Protein AF-A0A2V8EEV3-F1 (afdb_monomer)

Nearest PDB structures (foldseek):
  8r5s-assembly1_B  TM=6.719E-01  e=2.766E+00  unidentified
  8to0-assembly1_C  TM=3.273E-01  e=1.994E+00  Mus musculus

Solvent-accessible surface area (backbone atoms only — not comparable to full-atom values): 6576 Å² total; per-residue (Å²): 110,72,70,60,52,56,50,46,54,50,51,45,54,53,50,45,47,50,52,51,50,53,54,51,49,51,51,51,52,33,50,54,50,44,52,51,31,61,75,63,72,56,84,82,59,62,45,57,54,34,53,59,42,41,48,58,35,60,54,43,32,49,51,22,42,51,42,38,52,52,35,48,56,43,52,60,34,35,77,71,68,78,42,65,66,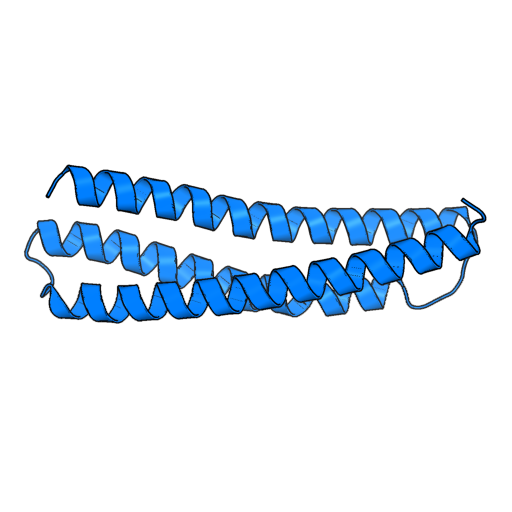66,59,44,52,56,43,42,55,50,25,52,52,34,41,54,52,26,52,51,47,41,53,52,24,50,54,53,40,49,53,48,50,53,52,50,29,61,73,68,75,95

pLDDT: mean 90.24, std 6.93, range [59.12, 97.0]

Secondary structure (DSSP, 8-state):
-HHHHHHHHHHHHHHHHHHHHHHHHHHHHHHHHHHHHHHTT--SSHHHHHHHHHHHHHHHHHHHHHHHHHHHHHHHHHHTTSS-HHHHHHHHHHHHHHHHHHHHHHHHHHHHHHHHHHHHHHHHT-

Radius of gyration: 19.26 Å; Cα contacts (8 Å, |Δi|>4): 93; chains: 1; bounding box: 48×20×51 Å

Sequence (126 aa):
MSRHISFGIFSTMVTLLAHSMMMFYLIGKGKAVKDAMVEGHLMGDHYQRIALARKPVFSIGTLAMAVTIVTALMGASVDTRLLPPFVHALVSYGAIACNLAAAKIELDALGQSNRVVDEVNRLLGS

Mean predicted aligned error: 4.83 Å

Foldseek 3Di:
DVVVLVVLVVVLVVLLVVLVVLLVVLVVLLVVLVVLCVVLVHDDCLSVQSVVLCVCSVVLVVVLSVLSVVLSVVVVVVVVVNDDVVVSVVSVVVSVVSSVVSVVSSVRSVVSSVVSVVVSCVSSVD

Structure (mmCIF, N/CA/C/O backbone):
data_AF-A0A2V8EEV3-F1
#
_entry.id   AF-A0A2V8EEV3-F1
#
loop_
_atom_site.group_PDB
_atom_site.id
_atom_site.type_symbol
_atom_site.label_atom_id
_atom_site.label_alt_id
_atom_site.label_comp_id
_atom_site.label_asym_id
_atom_site.label_entity_id
_atom_site.label_seq_id
_atom_site.pdbx_PDB_ins_code
_atom_site.Cartn_x
_atom_site.Cartn_y
_atom_site.Cartn_z
_atom_site.occupancy
_atom_site.B_iso_or_equiv
_atom_site.auth_seq_id
_atom_site.auth_comp_id
_atom_site.auth_asym_id
_atom_site.auth_atom_id
_atom_site.pdbx_PDB_model_num
ATOM 1 N N . MET A 1 1 ? 18.362 9.813 -21.651 1.00 60.06 1 MET A N 1
ATOM 2 C CA . MET A 1 1 ? 18.806 8.866 -20.608 1.00 60.06 1 MET A CA 1
ATOM 3 C C . MET A 1 1 ? 18.786 9.480 -19.211 1.00 60.06 1 MET A C 1
ATOM 5 O O . MET A 1 1 ? 17.886 9.131 -18.470 1.00 60.06 1 MET A O 1
ATOM 9 N N . SER A 1 2 ? 19.636 10.463 -18.875 1.00 70.38 2 SER A N 1
ATOM 10 C CA . SER A 1 2 ? 19.727 11.052 -17.512 1.00 70.38 2 SER A CA 1
ATOM 11 C C . SER A 1 2 ? 18.379 11.435 -16.862 1.00 70.38 2 SER A C 1
ATOM 13 O O . SER A 1 2 ? 18.086 11.015 -15.746 1.00 70.38 2 SER A O 1
ATOM 15 N N . ARG A 1 3 ? 17.486 12.117 -17.596 1.00 81.75 3 ARG A N 1
ATOM 16 C CA . ARG A 1 3 ? 16.154 12.499 -17.089 1.00 81.75 3 ARG A CA 1
ATOM 17 C C . ARG A 1 3 ? 15.277 11.302 -16.680 1.00 81.75 3 ARG A C 1
ATOM 19 O O . ARG A 1 3 ? 14.535 11.403 -15.713 1.00 81.75 3 ARG A O 1
ATOM 26 N N . HIS A 1 4 ? 15.363 10.180 -17.398 1.00 81.25 4 HIS A N 1
ATOM 27 C CA . HIS A 1 4 ? 14.592 8.966 -17.095 1.00 81.25 4 HIS A CA 1
ATOM 28 C C . HIS A 1 4 ? 15.029 8.338 -15.764 1.00 81.25 4 HIS A C 1
ATOM 30 O O . HIS A 1 4 ? 14.177 7.944 -14.973 1.00 81.25 4 HIS A O 1
ATOM 36 N N . ILE A 1 5 ? 16.334 8.347 -15.479 1.00 82.25 5 ILE A N 1
ATOM 37 C CA . ILE A 1 5 ? 16.908 7.842 -14.225 1.00 82.25 5 ILE A CA 1
ATOM 38 C C . ILE A 1 5 ? 16.446 8.695 -13.044 1.00 82.25 5 ILE A C 1
ATOM 40 O O . ILE A 1 5 ? 15.937 8.165 -12.060 1.00 82.25 5 ILE A O 1
ATOM 44 N N . SER A 1 6 ? 16.572 10.024 -13.148 1.00 86.31 6 SER A N 1
ATOM 45 C CA . SER A 1 6 ? 16.149 10.935 -12.079 1.00 86.31 6 SER A CA 1
ATOM 46 C C . SER A 1 6 ? 14.659 10.795 -11.771 1.00 86.31 6 SER A C 1
ATOM 48 O O . SER A 1 6 ? 14.287 10.722 -10.601 1.00 86.31 6 SER A O 1
ATOM 50 N N . PHE A 1 7 ? 13.813 10.691 -12.804 1.00 88.19 7 PHE A N 1
ATOM 51 C CA . PHE A 1 7 ? 12.387 10.427 -12.608 1.00 88.19 7 PHE A CA 1
ATOM 52 C C . PHE A 1 7 ? 12.132 9.064 -11.963 1.00 88.19 7 PHE A C 1
ATOM 54 O O . PHE A 1 7 ? 11.309 8.999 -11.058 1.00 88.19 7 PHE A O 1
ATOM 61 N N . GLY A 1 8 ? 12.845 8.008 -12.368 1.00 88.56 8 GLY A N 1
ATOM 62 C CA . GLY A 1 8 ? 12.697 6.669 -11.791 1.00 88.56 8 GLY A CA 1
ATOM 63 C C . GLY A 1 8 ? 13.097 6.593 -10.314 1.00 88.56 8 GLY A C 1
ATOM 64 O O . GLY A 1 8 ? 12.389 5.992 -9.505 1.00 88.56 8 GLY A O 1
ATOM 65 N N . ILE A 1 9 ? 14.199 7.245 -9.928 1.00 89.19 9 ILE A N 1
ATOM 66 C CA . ILE A 1 9 ? 14.628 7.332 -8.522 1.00 89.19 9 ILE A CA 1
ATOM 67 C C . ILE A 1 9 ? 13.602 8.123 -7.711 1.00 89.19 9 ILE A C 1
ATOM 69 O O . ILE A 1 9 ? 13.159 7.663 -6.658 1.00 89.19 9 ILE A O 1
ATOM 73 N N . PHE A 1 10 ? 13.190 9.290 -8.212 1.00 92.88 10 PHE A N 1
ATOM 74 C CA . PHE A 1 10 ? 12.211 10.134 -7.534 1.00 92.88 10 PHE A CA 1
ATOM 75 C C . PHE A 1 10 ? 10.869 9.415 -7.352 1.00 92.88 10 PHE A C 1
ATOM 77 O O . PHE A 1 10 ? 10.338 9.381 -6.243 1.00 92.88 10 PHE A O 1
ATOM 84 N N . SER A 1 11 ? 10.343 8.778 -8.403 1.00 92.50 11 SER A N 1
ATOM 85 C CA . SER A 1 11 ? 9.089 8.026 -8.322 1.00 92.50 11 SER A CA 1
ATOM 86 C C . SER A 1 11 ? 9.195 6.856 -7.348 1.00 92.50 11 SER A C 1
ATOM 88 O O . SER A 1 11 ? 8.263 6.622 -6.584 1.00 92.50 11 SER A O 1
ATOM 90 N N . THR A 1 12 ? 10.332 6.155 -7.325 1.00 94.31 12 THR A N 1
ATOM 91 C CA . THR A 1 12 ? 10.594 5.073 -6.364 1.00 94.31 12 THR A CA 1
ATOM 92 C C . THR A 1 12 ? 10.550 5.604 -4.934 1.00 94.31 12 THR A C 1
ATOM 94 O O . THR A 1 12 ? 9.818 5.064 -4.111 1.00 94.31 12 THR A O 1
ATOM 97 N N . MET A 1 13 ? 11.253 6.703 -4.641 1.00 95.56 13 MET A N 1
ATOM 98 C CA . MET A 1 13 ? 11.249 7.317 -3.309 1.00 95.56 13 MET A CA 1
ATOM 99 C C . MET A 1 13 ? 9.840 7.711 -2.859 1.00 95.56 13 MET A C 1
ATOM 101 O O . MET A 1 13 ? 9.436 7.363 -1.752 1.00 95.56 13 MET A O 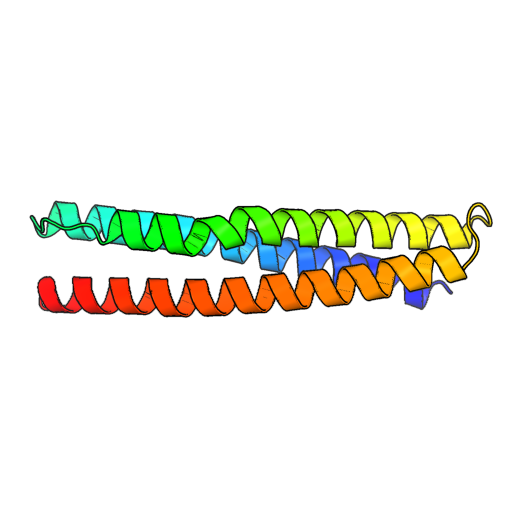1
ATOM 105 N N . VAL A 1 14 ? 9.076 8.387 -3.723 1.00 96.94 14 VAL A N 1
ATOM 106 C CA . VAL A 1 14 ? 7.696 8.800 -3.421 1.00 96.94 14 VAL A CA 1
ATOM 107 C C . VAL A 1 14 ? 6.785 7.589 -3.204 1.00 96.94 14 VAL A C 1
ATOM 109 O O . VAL A 1 14 ? 5.992 7.586 -2.268 1.00 96.94 14 VAL A O 1
ATOM 112 N N . THR A 1 15 ? 6.924 6.541 -4.016 1.00 95.31 15 THR A N 1
ATOM 113 C CA . THR A 1 15 ? 6.109 5.319 -3.914 1.00 95.31 15 THR A CA 1
ATOM 114 C C . THR A 1 15 ? 6.387 4.570 -2.611 1.00 95.31 15 THR A C 1
ATOM 116 O O . THR A 1 15 ? 5.465 4.225 -1.875 1.00 95.31 15 THR A O 1
ATOM 119 N N . LEU A 1 16 ? 7.664 4.379 -2.269 1.00 96.06 16 LEU A N 1
ATOM 120 C CA . LEU A 1 16 ? 8.065 3.763 -1.003 1.00 96.06 16 LEU A CA 1
ATOM 121 C C . LEU A 1 16 ? 7.579 4.581 0.196 1.00 96.06 16 LEU A C 1
ATOM 123 O O . LEU A 1 16 ? 7.105 4.009 1.180 1.00 96.06 16 LEU A O 1
ATOM 127 N N . LEU A 1 17 ? 7.689 5.909 0.114 1.00 97.00 17 LEU A N 1
ATOM 128 C CA . LEU A 1 17 ? 7.203 6.807 1.152 1.00 97.00 17 LEU A CA 1
ATOM 129 C C . LEU A 1 17 ? 5.689 6.671 1.328 1.00 97.00 17 LEU A C 1
ATOM 131 O O . LEU A 1 17 ? 5.234 6.558 2.462 1.00 97.00 17 LEU A O 1
ATOM 135 N N . ALA A 1 18 ? 4.921 6.636 0.237 1.00 96.25 18 ALA A N 1
ATOM 136 C CA . ALA A 1 18 ? 3.468 6.496 0.280 1.00 96.25 18 ALA A CA 1
ATOM 137 C C . ALA A 1 18 ? 3.040 5.195 0.981 1.00 96.25 18 ALA A C 1
ATOM 139 O O . ALA A 1 18 ? 2.282 5.252 1.950 1.00 96.25 18 ALA A O 1
ATOM 140 N N . HIS A 1 19 ? 3.598 4.050 0.576 1.00 96.56 19 HIS A N 1
ATOM 141 C CA . HIS A 1 19 ? 3.325 2.761 1.223 1.00 96.56 19 HIS A CA 1
ATOM 142 C C . HIS A 1 19 ? 3.723 2.762 2.704 1.00 96.56 19 HIS A C 1
ATOM 144 O O . HIS A 1 19 ? 2.971 2.302 3.564 1.00 96.56 19 HIS A O 1
ATOM 150 N N . SER A 1 20 ? 4.877 3.347 3.033 1.00 96.12 20 SER A N 1
ATOM 151 C CA . SER A 1 20 ? 5.341 3.439 4.423 1.00 96.12 20 SER A CA 1
ATOM 152 C C . SER A 1 20 ? 4.409 4.305 5.275 1.00 96.12 20 SER A C 1
ATOM 154 O O . SER A 1 20 ? 4.013 3.902 6.370 1.00 96.12 20 SER A O 1
ATOM 156 N N . MET A 1 21 ? 4.020 5.481 4.774 1.00 96.81 21 MET A N 1
ATOM 157 C CA . MET A 1 21 ? 3.072 6.372 5.447 1.00 96.81 21 MET A CA 1
ATOM 158 C C . MET A 1 21 ? 1.729 5.685 5.668 1.00 96.81 21 MET A C 1
ATOM 160 O O . MET A 1 21 ? 1.161 5.789 6.753 1.00 96.81 21 MET A O 1
ATOM 164 N N . MET A 1 22 ? 1.256 4.930 4.682 1.00 95.75 22 MET A N 1
ATOM 165 C CA . MET A 1 22 ? 0.005 4.193 4.776 1.00 95.75 22 MET A CA 1
ATOM 166 C C . MET A 1 22 ? 0.047 3.105 5.864 1.00 95.75 22 MET A C 1
ATOM 168 O O . MET A 1 22 ? -0.866 2.998 6.689 1.00 95.75 22 MET A O 1
ATOM 172 N N . MET A 1 23 ? 1.146 2.352 5.955 1.00 94.94 23 MET A N 1
ATOM 173 C CA . MET A 1 23 ? 1.365 1.387 7.038 1.00 94.94 23 MET A CA 1
ATOM 174 C C . MET A 1 23 ? 1.373 2.059 8.421 1.00 94.94 23 MET A C 1
ATOM 176 O O . MET A 1 23 ? 0.682 1.596 9.334 1.00 94.94 23 MET A O 1
ATOM 180 N N . PHE A 1 24 ? 2.107 3.166 8.584 1.00 95.88 24 PHE A N 1
ATOM 181 C CA . PHE A 1 24 ? 2.146 3.912 9.848 1.00 95.88 24 PHE A CA 1
ATOM 182 C C . PHE A 1 24 ? 0.788 4.502 10.222 1.00 95.88 24 PHE A C 1
ATOM 184 O O . PHE A 1 24 ? 0.391 4.436 11.388 1.00 95.88 24 PHE A O 1
ATOM 191 N N . TYR A 1 25 ? 0.046 5.016 9.244 1.00 95.38 25 TYR A N 1
ATOM 192 C CA . TYR A 1 25 ? -1.298 5.539 9.446 1.00 95.38 25 TYR A CA 1
ATOM 193 C C . TYR A 1 25 ? -2.239 4.471 10.021 1.00 95.38 25 TYR A C 1
ATOM 195 O O . TYR A 1 25 ? -2.916 4.714 11.021 1.00 95.38 25 TYR A O 1
ATOM 203 N N . LEU A 1 26 ? -2.234 3.257 9.459 1.00 93.94 26 LEU A N 1
ATOM 204 C CA . LEU A 1 26 ? -3.061 2.147 9.948 1.00 93.94 26 LEU A CA 1
ATOM 205 C C . LEU A 1 26 ? -2.602 1.597 11.310 1.00 93.94 26 LEU A C 1
ATOM 207 O O . LEU A 1 26 ? -3.421 1.100 12.093 1.00 93.94 26 LEU A O 1
ATOM 211 N N . ILE A 1 27 ? -1.307 1.681 11.629 1.00 94.75 27 ILE A N 1
ATOM 212 C CA . ILE A 1 27 ? -0.814 1.407 12.988 1.00 94.75 27 ILE A CA 1
ATOM 213 C C . ILE A 1 27 ? -1.402 2.428 13.965 1.00 94.75 27 ILE A C 1
ATOM 215 O O . ILE A 1 27 ? -1.991 2.029 14.974 1.00 94.75 27 ILE A O 1
ATOM 219 N N . GLY A 1 28 ? -1.281 3.718 13.641 1.00 94.38 28 GLY A N 1
ATOM 220 C CA . GLY A 1 28 ? -1.778 4.823 14.457 1.00 94.38 28 GLY A CA 1
ATOM 221 C C . GLY A 1 28 ? -3.285 4.743 14.691 1.00 94.38 28 G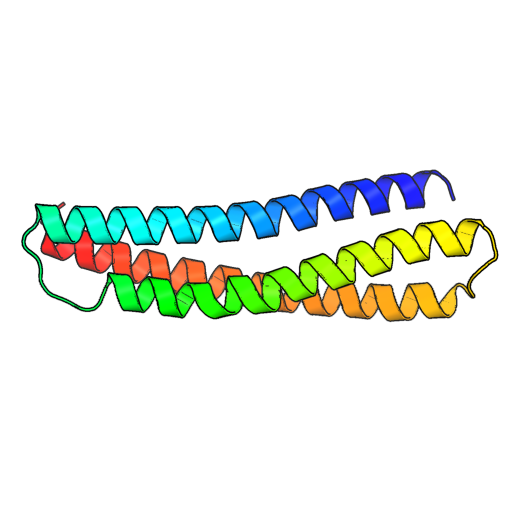LY A C 1
ATOM 222 O O . GLY A 1 28 ? -3.724 4.775 15.838 1.00 94.38 28 GLY A O 1
ATOM 223 N N . LYS A 1 29 ? -4.074 4.528 13.631 1.00 92.81 29 LYS A N 1
ATOM 224 C CA . LYS A 1 29 ? -5.532 4.327 13.708 1.00 92.81 29 LYS A CA 1
ATOM 225 C C . LYS A 1 29 ? -5.914 3.167 14.624 1.00 92.81 29 LYS A C 1
ATOM 227 O O . LYS A 1 29 ? -6.788 3.322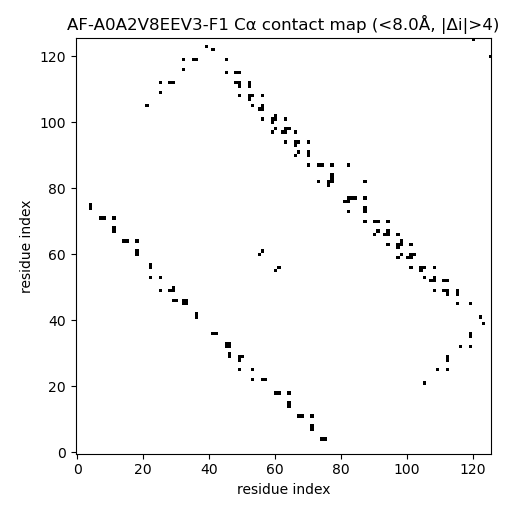 15.469 1.00 92.81 29 LYS A O 1
ATOM 232 N N . GLY A 1 30 ? -5.246 2.020 14.491 1.00 92.88 30 GLY A N 1
ATOM 233 C CA . GLY A 1 30 ? -5.510 0.871 15.358 1.00 92.88 30 GLY A CA 1
ATOM 234 C C . GLY A 1 30 ? -5.217 1.170 16.828 1.00 92.88 30 GLY A C 1
ATOM 235 O O . GLY A 1 30 ? -5.989 0.766 17.693 1.00 92.88 30 GLY A O 1
ATOM 236 N N . LYS A 1 31 ? -4.133 1.900 17.121 1.00 93.88 31 LYS A N 1
ATOM 237 C CA . LYS A 1 31 ? -3.829 2.335 18.489 1.00 93.88 31 LYS A CA 1
ATOM 238 C C . LYS A 1 31 ? -4.898 3.295 19.021 1.00 93.88 31 LYS A C 1
ATOM 240 O O . LYS A 1 31 ? -5.433 3.033 20.087 1.00 93.88 31 LYS A O 1
ATOM 245 N N . ALA A 1 32 ? -5.265 4.322 18.256 1.00 93.50 32 ALA A N 1
ATOM 246 C CA . ALA A 1 32 ? -6.285 5.290 18.661 1.00 93.50 32 ALA A CA 1
ATOM 247 C C . ALA A 1 32 ? -7.635 4.623 18.973 1.00 93.50 32 ALA A C 1
ATOM 249 O O . ALA A 1 32 ? -8.250 4.927 19.987 1.00 93.50 32 ALA A O 1
ATOM 250 N N . VAL A 1 33 ? -8.065 3.658 18.151 1.00 93.44 33 VAL A N 1
ATOM 251 C CA . VAL A 1 33 ? -9.292 2.889 18.417 1.00 93.44 33 VAL A CA 1
ATOM 252 C C . VAL A 1 33 ? -9.170 2.039 19.676 1.00 93.44 33 VAL A C 1
ATOM 254 O O . VAL A 1 33 ? -10.115 1.966 20.453 1.00 93.44 33 VAL A O 1
ATOM 257 N N . LYS A 1 34 ? -8.018 1.402 19.906 1.00 92.31 34 LYS A N 1
ATOM 258 C CA . LYS A 1 34 ? -7.789 0.642 21.139 1.00 92.31 34 LYS A CA 1
ATOM 259 C C . LYS A 1 34 ? -7.882 1.544 22.371 1.00 92.31 34 LYS A C 1
ATOM 261 O O . LYS A 1 34 ? -8.545 1.164 23.330 1.00 92.31 34 LYS A O 1
ATOM 266 N N . ASP A 1 35 ? -7.232 2.700 22.329 1.00 93.50 35 ASP A N 1
ATOM 267 C CA . ASP A 1 35 ? -7.190 3.641 23.447 1.00 93.50 35 ASP A CA 1
ATOM 268 C C . ASP A 1 35 ? -8.605 4.192 23.730 1.00 93.50 35 ASP A C 1
ATOM 270 O O . ASP A 1 35 ? -9.076 4.104 24.861 1.00 93.50 35 ASP A O 1
ATOM 274 N N . ALA A 1 36 ? -9.355 4.586 22.693 1.00 91.94 36 ALA A N 1
ATOM 275 C CA . ALA A 1 36 ? -10.742 5.050 22.815 1.00 91.94 36 ALA A CA 1
ATOM 276 C C . ALA A 1 36 ? -11.702 3.981 23.378 1.00 91.94 36 ALA A C 1
ATOM 278 O O . ALA A 1 36 ? -12.584 4.285 24.179 1.00 91.94 36 ALA A O 1
ATOM 279 N N . MET A 1 37 ? -11.522 2.711 22.998 1.00 91.94 37 MET A N 1
ATOM 280 C CA . MET A 1 37 ? -12.301 1.597 23.554 1.00 91.94 37 MET A CA 1
ATOM 281 C C . MET A 1 37 ? -12.021 1.392 25.048 1.00 91.94 37 MET A C 1
ATOM 283 O O . MET A 1 37 ? -12.950 1.138 25.813 1.00 91.94 37 MET A O 1
ATOM 287 N N . VAL A 1 38 ? -10.755 1.511 25.466 1.00 92.56 38 VAL A N 1
ATOM 288 C CA . VAL A 1 38 ? -10.354 1.402 26.878 1.00 92.56 38 VAL A CA 1
ATOM 289 C C . VAL A 1 38 ? -10.934 2.558 27.693 1.00 92.56 38 VAL A C 1
ATOM 291 O O . VAL A 1 38 ? -11.521 2.316 28.743 1.00 92.56 38 VAL A O 1
ATOM 294 N N . GLU A 1 39 ? -10.825 3.791 27.198 1.00 90.81 39 GLU A N 1
ATOM 295 C CA . GLU A 1 39 ? -11.363 4.989 27.860 1.00 90.81 39 GLU A CA 1
ATOM 296 C C . GLU A 1 39 ? -12.896 4.946 27.969 1.00 90.81 39 GLU A C 1
ATOM 298 O O . GLU A 1 39 ? -13.465 5.221 29.028 1.00 90.81 39 GLU A O 1
ATOM 303 N N . GLY A 1 40 ? -13.572 4.516 26.903 1.00 88.94 40 GLY A N 1
ATOM 304 C CA . GLY A 1 40 ? -15.024 4.354 26.861 1.00 88.94 40 GLY A CA 1
ATOM 305 C C . GLY A 1 40 ? -15.572 3.129 27.587 1.00 88.94 40 GLY A C 1
ATOM 306 O O . GLY A 1 40 ? -16.784 2.930 27.574 1.00 88.94 40 GLY A O 1
ATOM 307 N N . HIS A 1 41 ? -14.716 2.287 28.182 1.00 90.06 41 HIS A N 1
ATOM 308 C CA . HIS A 1 41 ? -15.099 0.998 28.778 1.00 90.06 41 HIS A CA 1
ATOM 309 C C . HIS A 1 41 ? -15.901 0.102 27.815 1.00 90.06 41 HIS A C 1
ATOM 311 O O . HIS A 1 41 ? -16.754 -0.691 28.223 1.00 90.06 41 HIS A O 1
ATOM 317 N N . LEU A 1 42 ? -15.627 0.229 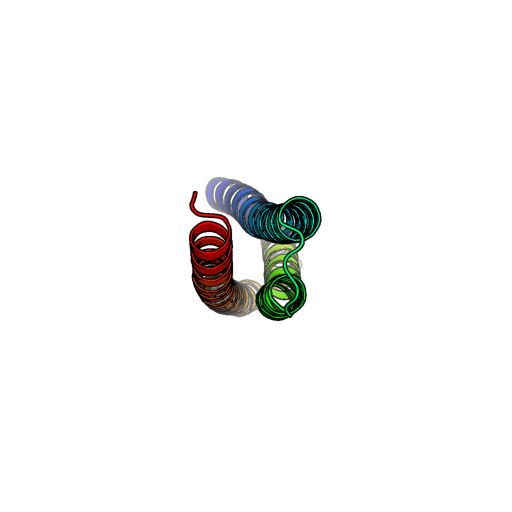26.517 1.00 87.19 42 LEU A N 1
ATOM 318 C CA . LEU A 1 42 ? -16.296 -0.524 25.471 1.00 87.19 42 LEU A CA 1
ATOM 319 C C . LEU A 1 42 ? -15.644 -1.903 25.338 1.00 87.19 42 LEU A C 1
ATOM 321 O O . LEU A 1 42 ? -14.420 -2.048 25.365 1.00 87.19 42 LEU A O 1
ATOM 325 N N . MET A 1 43 ? -16.466 -2.931 25.138 1.00 83.94 43 MET A N 1
ATOM 326 C CA . MET A 1 43 ? -16.002 -4.279 24.807 1.00 83.94 43 MET A CA 1
ATOM 327 C C . MET A 1 43 ? -16.361 -4.612 23.363 1.00 83.94 43 MET A C 1
ATOM 329 O O . MET A 1 43 ? -17.462 -4.320 22.908 1.00 83.94 43 MET A O 1
ATOM 333 N N . GLY A 1 44 ? -15.425 -5.214 22.631 1.00 85.44 44 GLY A N 1
ATOM 334 C CA . GLY A 1 44 ? -15.635 -5.575 21.233 1.00 85.44 44 GLY A CA 1
ATOM 335 C C . GLY A 1 44 ? -14.343 -5.928 20.505 1.00 85.44 44 GLY A C 1
ATOM 336 O O . GLY A 1 44 ? -13.247 -5.863 21.062 1.00 85.44 44 GLY A O 1
ATOM 337 N N . ASP A 1 45 ? -14.476 -6.280 19.230 1.00 90.00 45 ASP A N 1
ATOM 338 C CA . ASP A 1 45 ? -13.389 -6.738 18.360 1.00 90.00 45 ASP A CA 1
ATOM 339 C C . ASP A 1 45 ? -12.865 -5.641 17.409 1.00 90.00 45 ASP A C 1
ATOM 341 O O . ASP A 1 45 ? -12.073 -5.918 16.507 1.00 90.00 45 ASP A O 1
ATOM 345 N N . HIS A 1 46 ? -13.259 -4.378 17.616 1.00 89.38 46 HIS A N 1
ATOM 346 C CA . HIS A 1 46 ? -12.929 -3.238 16.748 1.00 89.38 46 HIS A CA 1
ATOM 347 C C . HIS A 1 46 ? -11.420 -3.110 16.466 1.00 89.38 46 HIS A C 1
ATOM 349 O O . HIS A 1 46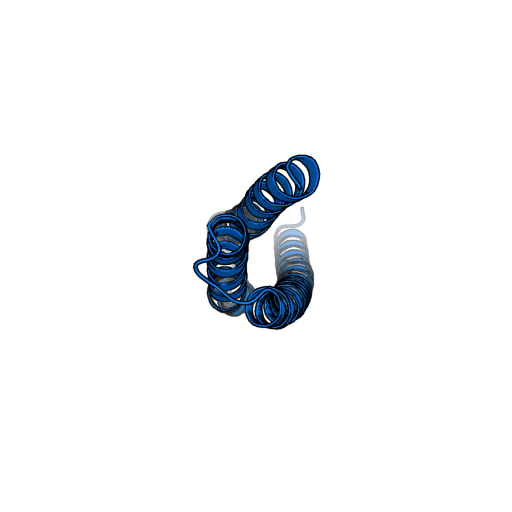 ? -11.003 -2.946 15.316 1.00 89.38 46 HIS A O 1
ATOM 355 N N . TYR A 1 47 ? -10.574 -3.278 17.489 1.00 90.69 47 TYR A N 1
ATOM 356 C CA . TYR A 1 47 ? -9.117 -3.301 17.312 1.00 90.69 47 TYR A CA 1
ATOM 357 C C . TYR A 1 47 ? -8.653 -4.450 16.405 1.00 90.69 47 TYR A C 1
ATOM 359 O O . TYR A 1 47 ? -7.814 -4.257 15.521 1.00 90.69 47 TYR A O 1
ATOM 367 N N . GLN A 1 48 ? -9.206 -5.649 16.604 1.00 91.62 48 GLN A N 1
ATOM 368 C CA . GLN A 1 48 ? -8.862 -6.832 15.819 1.00 91.62 48 GLN A CA 1
ATOM 369 C C . GLN A 1 48 ? -9.301 -6.673 14.360 1.00 91.62 48 GLN A C 1
ATOM 371 O O . GLN A 1 48 ? -8.544 -7.034 13.461 1.00 91.62 48 GLN A O 1
ATOM 376 N N . ARG A 1 49 ? -10.457 -6.052 14.107 1.00 91.69 49 ARG A N 1
ATOM 377 C CA . ARG A 1 49 ? -10.928 -5.723 12.754 1.00 91.69 49 ARG A CA 1
ATOM 378 C C . ARG A 1 49 ? -9.957 -4.793 12.023 1.00 91.69 49 ARG A C 1
ATOM 380 O O . ARG A 1 49 ? -9.604 -5.074 10.880 1.00 91.69 49 ARG A O 1
ATOM 387 N N . ILE A 1 50 ? -9.432 -3.760 12.689 1.00 91.12 50 ILE A N 1
ATOM 388 C CA . ILE A 1 50 ? -8.391 -2.890 12.104 1.00 91.12 50 ILE A CA 1
ATOM 389 C C . ILE A 1 50 ? -7.078 -3.655 11.890 1.00 91.12 50 ILE A C 1
ATOM 391 O O . ILE A 1 50 ? -6.417 -3.492 10.861 1.00 91.12 50 ILE A O 1
ATOM 395 N N . ALA A 1 51 ? -6.690 -4.519 12.832 1.00 91.25 51 ALA A N 1
ATOM 396 C CA . ALA A 1 51 ? -5.488 -5.337 12.699 1.00 91.25 51 ALA A CA 1
ATOM 397 C C . ALA A 1 51 ? -5.569 -6.309 11.505 1.00 91.25 51 ALA A C 1
ATOM 399 O O . ALA A 1 51 ? -4.575 -6.500 10.801 1.00 91.25 51 ALA A O 1
ATOM 400 N N . LEU A 1 52 ? -6.745 -6.884 11.245 1.00 92.56 52 LEU A N 1
ATOM 401 C CA . LEU A 1 52 ? -6.999 -7.736 10.085 1.00 92.56 52 LEU A CA 1
ATOM 402 C C . LEU A 1 52 ? -7.013 -6.929 8.782 1.00 92.56 52 LEU A C 1
ATOM 404 O O . LEU A 1 52 ? -6.374 -7.350 7.818 1.00 92.56 52 LEU A O 1
ATOM 408 N N . ALA A 1 53 ? -7.649 -5.754 8.773 1.00 91.19 53 ALA A N 1
ATOM 409 C CA . ALA A 1 53 ? -7.711 -4.874 7.605 1.00 91.19 53 ALA A CA 1
ATOM 410 C C . ALA A 1 53 ? -6.320 -4.411 7.141 1.00 91.19 53 ALA A C 1
ATOM 412 O O . ALA A 1 53 ? -6.048 -4.352 5.944 1.00 91.19 53 ALA A O 1
ATOM 413 N N . ARG A 1 54 ? -5.396 -4.134 8.073 1.00 92.31 54 ARG A N 1
ATOM 414 C CA . ARG A 1 54 ? -4.034 -3.696 7.719 1.00 92.31 54 ARG A CA 1
ATOM 415 C C . ARG A 1 54 ? -3.083 -4.834 7.346 1.00 92.31 54 ARG A C 1
ATOM 417 O O . ARG A 1 54 ? -2.089 -4.582 6.677 1.00 92.31 54 ARG A O 1
ATOM 424 N N . LYS A 1 55 ? -3.343 -6.084 7.746 1.00 93.19 55 LYS A N 1
ATOM 425 C CA . LYS A 1 55 ? -2.459 -7.232 7.458 1.00 93.19 55 LYS A CA 1
ATOM 426 C C . LYS A 1 55 ? -2.057 -7.355 5.972 1.00 93.19 55 LYS A C 1
ATOM 428 O O . LYS A 1 55 ? -0.857 -7.487 5.713 1.00 93.19 55 LYS A O 1
ATOM 433 N N . PRO A 1 56 ? -2.983 -7.298 4.993 1.00 91.06 56 PRO A N 1
ATOM 434 C CA . PRO A 1 56 ? -2.608 -7.373 3.583 1.00 91.06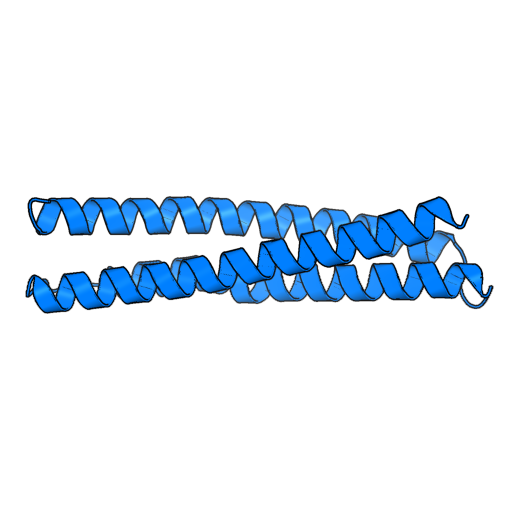 56 PRO A CA 1
ATOM 435 C C . PRO A 1 56 ? -1.833 -6.135 3.108 1.00 91.06 56 PRO A C 1
ATOM 437 O O . PRO A 1 56 ? -0.980 -6.282 2.239 1.00 91.06 56 PRO A O 1
ATOM 440 N N . VAL A 1 57 ? -2.040 -4.957 3.714 1.00 92.81 57 VAL A N 1
ATOM 441 C CA . VAL A 1 57 ? -1.243 -3.747 3.432 1.00 92.81 57 VAL A CA 1
ATOM 442 C C . VAL A 1 57 ? 0.226 -3.984 3.771 1.00 92.81 57 VAL A C 1
ATOM 444 O O . VAL A 1 57 ? 1.091 -3.727 2.943 1.00 92.81 57 VAL A O 1
ATOM 447 N N . PHE A 1 58 ? 0.523 -4.568 4.938 1.00 92.19 58 PHE A N 1
ATOM 448 C CA . PHE A 1 58 ? 1.905 -4.897 5.309 1.00 92.19 58 PHE A CA 1
ATOM 449 C C . PHE A 1 58 ? 2.530 -5.925 4.371 1.00 92.19 58 PHE A C 1
ATOM 451 O O . PHE A 1 58 ? 3.675 -5.763 3.965 1.00 92.19 58 PHE A O 1
ATOM 458 N N . SER A 1 59 ? 1.801 -6.980 4.012 1.00 93.38 59 SER A N 1
ATOM 459 C CA . SER A 1 59 ? 2.364 -8.041 3.174 1.00 93.38 59 SER A CA 1
ATOM 460 C C . SER A 1 59 ? 2.522 -7.604 1.714 1.00 93.38 59 SER A C 1
ATOM 462 O O . SER A 1 59 ? 3.638 -7.590 1.194 1.00 93.38 59 SER A O 1
ATOM 464 N N . ILE A 1 60 ? 1.430 -7.207 1.057 1.00 92.69 60 ILE A N 1
ATOM 465 C CA . ILE A 1 60 ? 1.433 -6.867 -0.370 1.00 92.69 60 ILE A CA 1
ATOM 466 C C . ILE A 1 60 ? 2.109 -5.518 -0.616 1.00 92.69 60 ILE A C 1
ATOM 468 O O . ILE A 1 60 ? 2.838 -5.386 -1.595 1.00 92.69 60 ILE A O 1
ATOM 472 N N . GLY A 1 61 ? 1.953 -4.548 0.290 1.00 92.06 61 GLY A N 1
ATOM 473 C CA . GLY A 1 61 ? 2.668 -3.273 0.214 1.00 92.06 61 GLY A CA 1
ATOM 474 C C . GLY A 1 61 ? 4.183 -3.460 0.298 1.00 92.06 61 GLY A C 1
ATOM 475 O O . GLY A 1 61 ? 4.908 -2.924 -0.534 1.00 92.06 61 GLY A O 1
ATOM 476 N N . THR A 1 62 ? 4.679 -4.308 1.211 1.00 93.88 62 THR A N 1
ATOM 477 C CA . THR A 1 62 ? 6.123 -4.612 1.286 1.00 93.88 62 THR A CA 1
ATOM 478 C C . THR A 1 62 ? 6.622 -5.290 0.011 1.00 93.88 62 THR A C 1
ATOM 480 O O . THR A 1 62 ? 7.699 -4.955 -0.482 1.00 93.88 62 THR A O 1
ATOM 483 N N . LEU A 1 63 ? 5.838 -6.210 -0.560 1.00 94.69 63 LEU A N 1
ATOM 484 C CA . LEU A 1 63 ? 6.179 -6.838 -1.835 1.00 94.69 63 LEU A CA 1
AT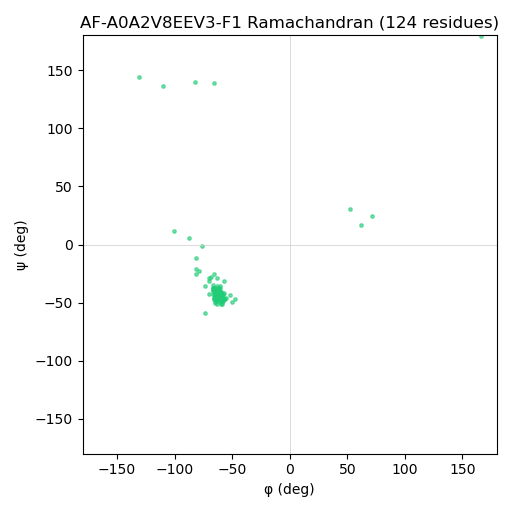OM 485 C C . LEU A 1 63 ? 6.242 -5.804 -2.970 1.00 94.69 63 LEU A C 1
ATOM 487 O O . LEU A 1 63 ? 7.217 -5.787 -3.718 1.00 94.69 63 LEU A O 1
ATOM 491 N N . ALA A 1 64 ? 5.250 -4.917 -3.079 1.00 94.62 64 ALA A N 1
ATOM 492 C CA . ALA A 1 64 ? 5.231 -3.855 -4.084 1.00 94.62 64 ALA A CA 1
ATOM 493 C C . ALA A 1 64 ? 6.439 -2.915 -3.938 1.00 94.62 64 ALA A C 1
ATOM 495 O O . ALA A 1 64 ? 7.113 -2.621 -4.928 1.00 94.62 64 ALA A O 1
ATOM 496 N N . MET A 1 65 ? 6.787 -2.524 -2.708 1.00 95.06 65 MET A N 1
ATOM 497 C CA . MET A 1 65 ? 7.994 -1.745 -2.422 1.00 95.06 65 MET A CA 1
ATOM 498 C C . MET A 1 65 ? 9.264 -2.483 -2.862 1.00 95.06 65 MET A C 1
ATOM 500 O O . MET A 1 65 ? 10.095 -1.899 -3.554 1.00 95.06 65 MET A O 1
ATOM 504 N N . ALA A 1 66 ? 9.403 -3.769 -2.526 1.00 95.38 66 ALA A N 1
ATOM 505 C CA . ALA A 1 66 ? 10.564 -4.575 -2.901 1.00 95.38 66 ALA A CA 1
ATOM 506 C C . ALA A 1 66 ? 10.720 -4.686 -4.426 1.00 95.38 66 ALA A C 1
ATOM 508 O O . ALA A 1 66 ? 11.805 -4.442 -4.957 1.00 95.38 66 ALA A O 1
ATOM 509 N N . VAL A 1 67 ? 9.634 -4.982 -5.146 1.00 94.00 67 VAL A N 1
ATOM 510 C CA . VAL A 1 67 ? 9.641 -5.055 -6.616 1.00 94.00 67 VAL A CA 1
ATOM 511 C C . VAL A 1 67 ? 9.990 -3.693 -7.227 1.00 94.00 67 VAL A C 1
ATOM 513 O O . VAL A 1 67 ? 10.758 -3.627 -8.187 1.00 94.00 67 VAL A O 1
ATOM 516 N N . THR A 1 68 ? 9.502 -2.594 -6.649 1.00 94.31 68 THR A N 1
ATOM 517 C CA . THR A 1 68 ? 9.826 -1.231 -7.105 1.00 94.31 68 THR A CA 1
ATOM 518 C C . THR A 1 68 ? 11.313 -0.913 -6.924 1.00 94.31 68 THR A C 1
ATOM 520 O O . THR A 1 68 ? 11.945 -0.415 -7.855 1.00 94.31 68 THR A O 1
ATOM 523 N N . ILE A 1 69 ? 11.905 -1.270 -5.777 1.00 94.31 69 ILE A N 1
ATOM 524 C CA . ILE A 1 69 ? 13.350 -1.122 -5.531 1.00 94.31 69 ILE A CA 1
ATOM 525 C C . ILE A 1 69 ? 14.151 -1.918 -6.565 1.00 94.31 69 ILE A C 1
ATOM 527 O O . ILE A 1 69 ? 15.051 -1.369 -7.200 1.00 94.31 69 ILE A O 1
ATOM 531 N N . VAL A 1 70 ? 13.808 -3.193 -6.771 1.00 92.69 70 VAL A N 1
ATOM 532 C CA . VAL A 1 70 ? 14.486 -4.057 -7.751 1.00 92.69 70 VAL A CA 1
ATOM 533 C C . VAL A 1 70 ? 14.399 -3.454 -9.153 1.00 92.69 70 VAL A C 1
ATOM 535 O O . VAL A 1 70 ? 15.407 -3.373 -9.852 1.00 92.69 70 VAL A O 1
ATOM 538 N N . THR A 1 71 ? 13.228 -2.947 -9.540 1.00 91.50 71 THR A N 1
ATOM 539 C CA . THR A 1 71 ? 13.016 -2.279 -10.834 1.00 91.50 71 THR A CA 1
ATOM 540 C C . THR A 1 71 ? 13.943 -1.078 -11.012 1.00 91.50 71 THR A C 1
ATOM 542 O O . THR A 1 71 ? 14.573 -0.939 -12.063 1.00 91.50 71 THR A O 1
ATOM 545 N N . ALA A 1 72 ? 14.063 -0.232 -9.984 1.00 89.62 72 ALA A N 1
ATOM 546 C CA . ALA A 1 72 ? 14.920 0.949 -10.007 1.00 89.62 72 ALA A CA 1
ATOM 547 C C . ALA A 1 72 ? 16.412 0.582 -10.117 1.00 89.62 72 ALA A C 1
ATOM 549 O O . ALA A 1 72 ? 17.130 1.162 -10.933 1.00 89.62 72 ALA A O 1
ATOM 550 N N . LEU A 1 73 ? 16.868 -0.424 -9.361 1.00 87.69 73 LEU A N 1
ATOM 551 C CA . LEU A 1 73 ? 18.247 -0.929 -9.426 1.00 87.69 73 LEU A CA 1
ATOM 552 C C . LEU A 1 73 ? 18.575 -1.541 -10.797 1.00 87.69 73 LEU A C 1
ATOM 554 O O . LEU A 1 73 ? 19.663 -1.331 -11.340 1.00 87.69 73 LEU A O 1
ATOM 558 N N . MET A 1 74 ? 17.625 -2.266 -11.391 1.00 86.25 74 MET A N 1
ATOM 559 C CA . MET A 1 74 ? 17.774 -2.812 -12.740 1.00 86.25 74 MET A CA 1
ATOM 560 C C . MET A 1 74 ? 17.828 -1.710 -13.797 1.00 86.25 74 MET A C 1
ATOM 562 O O . MET A 1 74 ? 18.623 -1.821 -14.725 1.00 86.25 74 MET A O 1
ATOM 566 N N . GLY A 1 75 ? 17.048 -0.635 -13.638 1.00 82.06 75 GLY A N 1
ATOM 567 C CA . GLY A 1 75 ? 17.119 0.541 -14.510 1.00 82.06 75 GLY A CA 1
ATOM 568 C C . GLY A 1 75 ? 18.525 1.141 -14.539 1.00 82.06 75 GLY A C 1
ATOM 569 O O . GLY A 1 75 ? 19.094 1.320 -15.612 1.00 82.06 75 GLY A O 1
A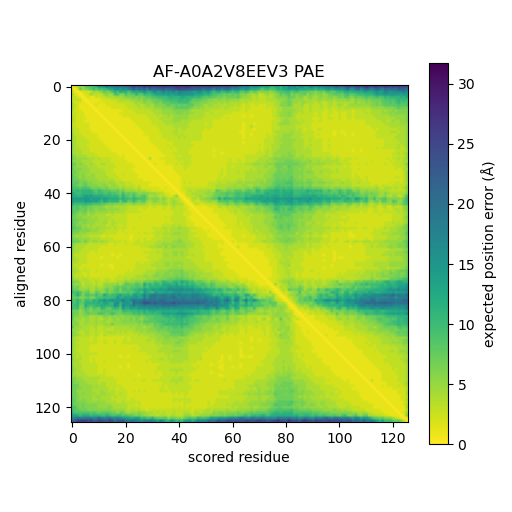TOM 570 N N . ALA A 1 76 ? 19.141 1.312 -13.365 1.00 78.25 76 ALA A N 1
ATOM 571 C CA . ALA A 1 76 ? 20.532 1.760 -13.259 1.00 78.25 76 ALA A CA 1
ATOM 572 C C . ALA A 1 76 ? 21.545 0.772 -13.884 1.00 78.25 76 ALA A C 1
ATOM 574 O O . ALA A 1 76 ? 22.592 1.186 -14.377 1.00 78.25 76 ALA A O 1
ATOM 575 N N . SER A 1 77 ? 21.239 -0.531 -13.897 1.00 76.94 77 SER A N 1
ATOM 576 C CA . SER A 1 77 ? 22.108 -1.584 -14.455 1.00 76.94 77 SER A CA 1
ATOM 577 C C . SER A 1 77 ? 22.003 -1.735 -15.982 1.00 76.94 77 SER A C 1
ATOM 579 O O . SER A 1 77 ? 22.945 -2.192 -16.630 1.00 76.94 77 SER A O 1
ATOM 581 N N . VAL A 1 78 ? 20.875 -1.352 -16.592 1.00 77.75 78 VAL A N 1
ATOM 582 C CA . VAL A 1 78 ? 20.756 -1.268 -18.061 1.00 77.75 78 VAL A CA 1
ATOM 583 C C . VAL A 1 78 ? 21.659 -0.156 -18.599 1.00 77.75 78 VAL A C 1
ATOM 585 O O . VAL A 1 78 ? 22.313 -0.338 -19.628 1.00 77.75 78 VAL A O 1
ATOM 588 N N . ASP A 1 79 ? 21.777 0.957 -17.872 1.00 70.12 79 ASP A N 1
ATOM 589 C CA . ASP A 1 79 ? 22.643 2.075 -18.260 1.00 70.12 79 ASP A CA 1
ATOM 590 C C . ASP A 1 79 ? 24.141 1.716 -18.236 1.00 70.12 79 ASP A C 1
ATOM 592 O O . ASP A 1 79 ? 24.920 2.282 -19.006 1.00 70.12 79 ASP A O 1
ATOM 596 N N . THR A 1 80 ? 24.553 0.722 -17.439 1.00 76.19 80 THR A N 1
ATOM 597 C CA . THR A 1 80 ? 25.928 0.181 -17.429 1.00 76.19 80 THR A CA 1
ATOM 598 C C . THR A 1 80 ? 26.157 -0.940 -18.454 1.00 76.19 80 THR A C 1
ATOM 600 O O . THR A 1 80 ? 27.244 -1.513 -18.498 1.00 76.19 80 THR A O 1
ATOM 603 N N . ARG A 1 81 ? 25.164 -1.236 -19.312 1.00 75.56 81 ARG A N 1
ATOM 604 C CA . ARG A 1 81 ? 25.146 -2.331 -20.310 1.00 75.56 81 ARG A CA 1
ATOM 605 C C . ARG A 1 81 ? 25.251 -3.746 -19.723 1.00 75.56 81 ARG A C 1
ATOM 607 O O . ARG A 1 81 ? 25.524 -4.687 -20.464 1.00 75.56 81 ARG A O 1
ATOM 614 N N . LEU A 1 82 ? 25.006 -3.916 -18.422 1.00 76.31 82 LEU A N 1
ATOM 615 C CA . LEU A 1 82 ? 25.045 -5.228 -17.767 1.00 76.31 82 LEU A CA 1
ATOM 616 C C . LEU A 1 82 ? 23.781 -6.061 -18.022 1.00 76.31 82 LEU A C 1
ATOM 618 O O . LEU A 1 82 ? 23.834 -7.285 -17.924 1.00 76.31 82 LEU A O 1
ATOM 622 N N . LEU A 1 83 ? 22.651 -5.422 -18.352 1.00 78.12 83 LEU A N 1
ATOM 623 C CA . LEU A 1 83 ? 21.370 -6.098 -18.571 1.00 78.12 83 LEU A CA 1
ATOM 624 C C . LEU A 1 83 ? 20.678 -5.666 -19.874 1.00 78.12 83 LEU A C 1
ATOM 626 O O . LEU A 1 83 ? 20.718 -4.485 -20.229 1.00 78.12 83 LEU A O 1
ATOM 630 N N . PRO A 1 84 ? 19.981 -6.589 -20.569 1.00 82.62 84 PRO A N 1
ATOM 631 C CA . PRO A 1 84 ? 19.173 -6.246 -21.733 1.00 82.62 84 PRO A CA 1
ATOM 632 C C . PRO A 1 84 ? 17.979 -5.347 -21.353 1.00 82.62 84 PRO A C 1
ATOM 634 O O . PRO A 1 84 ? 17.280 -5.648 -20.379 1.00 82.62 84 PRO A O 1
ATOM 637 N N . PRO A 1 85 ? 17.644 -4.316 -22.156 1.00 81.38 85 PRO A N 1
ATOM 638 C CA . PRO A 1 85 ? 16.530 -3.400 -21.874 1.00 81.38 85 PRO A CA 1
ATOM 639 C C . PRO A 1 85 ? 15.160 -4.078 -21.714 1.00 81.38 85 PRO A C 1
ATOM 641 O O . PRO A 1 85 ? 14.323 -3.614 -20.942 1.00 81.38 85 PRO A O 1
ATOM 644 N N . PHE A 1 86 ? 14.927 -5.197 -22.410 1.00 84.75 86 PHE A N 1
ATOM 645 C CA . PHE A 1 86 ? 13.664 -5.940 -22.329 1.00 84.75 86 PHE A CA 1
ATOM 646 C C . PHE A 1 86 ? 13.389 -6.495 -20.922 1.00 84.75 86 PHE A C 1
ATOM 648 O O . PHE A 1 86 ? 12.245 -6.490 -20.472 1.00 84.75 86 PHE A O 1
ATOM 655 N N . VAL A 1 87 ? 14.430 -6.917 -20.194 1.00 84.19 87 VAL A N 1
ATOM 656 C CA . VAL A 1 87 ? 14.276 -7.448 -18.831 1.00 84.19 87 VAL A CA 1
ATOM 657 C C . VAL A 1 87 ? 13.809 -6.341 -17.884 1.00 84.19 87 VAL A C 1
ATOM 659 O O . VAL A 1 87 ? 12.888 -6.546 -17.098 1.00 84.19 87 VAL A O 1
ATOM 662 N N . HIS A 1 88 ? 14.381 -5.140 -18.004 1.00 85.62 88 HIS A N 1
ATOM 663 C CA . HIS A 1 88 ? 13.930 -3.981 -17.234 1.00 85.62 88 HIS A CA 1
ATOM 664 C C . HIS A 1 88 ? 12.481 -3.596 -17.569 1.00 85.62 88 HIS A C 1
ATOM 666 O O . HIS A 1 88 ? 11.707 -3.300 -16.659 1.00 85.62 88 HIS A O 1
ATOM 672 N N . ALA A 1 89 ? 12.082 -3.659 -18.844 1.00 86.00 89 ALA A N 1
ATOM 673 C CA . ALA A 1 89 ? 10.705 -3.381 -19.250 1.00 86.00 89 ALA A CA 1
ATOM 674 C C . ALA A 1 89 ? 9.705 -4.369 -18.622 1.00 86.00 89 ALA A C 1
ATOM 676 O O . ALA A 1 89 ? 8.696 -3.945 -18.061 1.00 86.00 89 ALA A O 1
ATOM 677 N N . LEU A 1 90 ? 10.003 -5.673 -18.652 1.00 89.19 90 LEU A N 1
ATOM 678 C CA . LEU A 1 90 ? 9.146 -6.705 -18.060 1.00 89.19 90 LEU A CA 1
ATOM 679 C C . LEU A 1 90 ? 8.957 -6.489 -16.551 1.00 89.19 90 LEU A C 1
ATOM 681 O O . LEU A 1 90 ? 7.831 -6.498 -16.051 1.00 89.19 90 LEU A O 1
ATOM 685 N N . VAL A 1 91 ? 10.057 -6.247 -15.834 1.00 89.25 91 VAL A N 1
ATOM 686 C CA . VAL A 1 91 ? 10.031 -6.010 -14.385 1.00 89.25 91 VAL A CA 1
ATOM 687 C C . VAL A 1 91 ? 9.307 -4.700 -14.056 1.00 89.25 91 VAL A C 1
ATOM 689 O O . VAL A 1 91 ? 8.548 -4.657 -13.092 1.00 89.25 91 VAL A O 1
ATOM 692 N N . SER A 1 92 ? 9.431 -3.675 -14.904 1.00 89.19 92 SER A N 1
ATOM 693 C CA . SER A 1 92 ? 8.700 -2.408 -14.758 1.00 89.19 92 SER A CA 1
ATOM 694 C C . SER A 1 92 ? 7.184 -2.585 -14.858 1.00 89.19 92 SER A C 1
ATOM 696 O O . SER A 1 92 ? 6.451 -2.060 -14.020 1.00 89.19 92 SER A O 1
ATOM 698 N N . TYR A 1 93 ? 6.692 -3.367 -15.825 1.00 91.94 93 TYR A N 1
ATOM 699 C CA . TYR A 1 93 ? 5.263 -3.694 -15.897 1.00 91.94 93 TYR A CA 1
ATOM 700 C C . TYR A 1 93 ? 4.796 -4.486 -14.670 1.00 91.94 93 TYR A C 1
ATOM 702 O O . TYR A 1 93 ? 3.723 -4.209 -14.131 1.00 91.94 93 TYR A O 1
ATOM 710 N N . GLY A 1 94 ? 5.621 -5.420 -14.187 1.00 92.12 94 GLY A N 1
ATOM 711 C CA . GLY A 1 94 ? 5.367 -6.153 -12.946 1.00 92.12 94 GLY A CA 1
ATOM 712 C C . GLY A 1 94 ? 5.266 -5.233 -11.726 1.00 92.12 94 GLY A C 1
ATOM 713 O O . GLY A 1 94 ? 4.330 -5.361 -10.936 1.00 92.12 94 GLY A O 1
ATOM 714 N N . ALA A 1 95 ? 6.170 -4.259 -11.601 1.00 93.31 95 ALA A N 1
ATOM 715 C CA . ALA A 1 95 ? 6.137 -3.261 -10.539 1.00 93.31 95 ALA A CA 1
ATOM 716 C C . ALA A 1 95 ? 4.864 -2.419 -10.595 1.00 93.31 95 ALA A C 1
ATOM 718 O O . ALA A 1 95 ? 4.204 -2.255 -9.572 1.00 93.31 95 ALA A O 1
ATOM 719 N N . ILE A 1 96 ? 4.474 -1.931 -11.776 1.00 94.31 96 ILE A N 1
ATOM 720 C CA . ILE A 1 96 ? 3.231 -1.164 -11.944 1.00 94.31 96 ILE A CA 1
ATOM 721 C C . ILE A 1 96 ? 2.030 -1.994 -11.477 1.00 94.31 96 ILE A C 1
ATOM 723 O O . ILE A 1 96 ? 1.234 -1.518 -10.669 1.00 94.31 96 ILE A O 1
ATOM 727 N N . ALA A 1 97 ? 1.924 -3.249 -11.917 1.00 95.19 97 ALA A N 1
ATOM 728 C CA . ALA A 1 97 ? 0.838 -4.135 -11.506 1.00 95.19 97 ALA A CA 1
ATOM 729 C C . ALA A 1 97 ? 0.818 -4.369 -9.982 1.00 95.19 97 ALA A C 1
ATOM 731 O O . ALA A 1 97 ? -0.245 -4.281 -9.365 1.00 95.19 97 ALA A O 1
ATOM 732 N N . CYS A 1 98 ? 1.981 -4.603 -9.362 1.00 94.12 98 CYS A N 1
ATOM 733 C CA . CYS A 1 98 ? 2.093 -4.796 -7.914 1.00 94.12 98 CYS A CA 1
ATOM 734 C C . CYS A 1 98 ? 1.681 -3.544 -7.130 1.00 94.12 98 CYS A C 1
ATOM 736 O O . CYS A 1 98 ? 0.927 -3.655 -6.167 1.00 94.12 98 CYS A O 1
ATOM 738 N N . ASN A 1 99 ? 2.126 -2.358 -7.555 1.00 96.56 99 ASN A N 1
ATOM 739 C CA . ASN A 1 99 ? 1.776 -1.097 -6.897 1.00 96.56 99 ASN A CA 1
ATOM 740 C C . ASN A 1 99 ? 0.282 -0.779 -7.033 1.00 96.56 99 ASN A C 1
ATOM 742 O O . ASN A 1 99 ? -0.336 -0.338 -6.070 1.00 96.56 99 ASN A O 1
ATOM 746 N N . LEU A 1 100 ? -0.337 -1.064 -8.184 1.00 96.62 100 LEU A N 1
ATOM 747 C CA . LEU A 1 100 ? -1.787 -0.913 -8.352 1.00 96.62 100 LEU A CA 1
ATOM 748 C C . LEU A 1 100 ? -2.578 -1.882 -7.463 1.00 96.62 100 LEU A C 1
ATOM 750 O O . LEU A 1 100 ? -3.605 -1.502 -6.900 1.00 96.62 100 LEU A O 1
ATOM 754 N N . ALA A 1 101 ? -2.113 -3.126 -7.325 1.00 95.12 101 ALA A N 1
ATOM 755 C CA . ALA A 1 101 ? -2.720 -4.094 -6.416 1.00 95.12 101 ALA A CA 1
ATOM 756 C C . ALA A 1 101 ? -2.577 -3.657 -4.948 1.00 95.12 101 ALA A C 1
ATOM 758 O O . ALA A 1 101 ? -3.560 -3.679 -4.210 1.00 95.12 101 ALA A O 1
ATOM 759 N N . ALA A 1 102 ? -1.387 -3.201 -4.544 1.00 96.00 102 ALA A N 1
ATOM 760 C CA . ALA A 1 102 ? -1.140 -2.668 -3.207 1.00 96.00 102 ALA A CA 1
ATOM 761 C C . ALA A 1 102 ? -2.017 -1.441 -2.916 1.00 96.00 102 ALA A C 1
ATOM 763 O O . ALA A 1 102 ? -2.686 -1.411 -1.889 1.00 96.00 102 ALA A O 1
ATOM 764 N N . ALA A 1 103 ? -2.107 -0.494 -3.853 1.00 95.62 103 ALA A N 1
ATOM 765 C CA . ALA A 1 103 ? -2.937 0.700 -3.709 1.00 95.62 103 ALA A CA 1
ATOM 766 C C . ALA A 1 103 ? -4.423 0.358 -3.516 1.00 95.62 103 ALA A C 1
ATOM 768 O O . ALA A 1 103 ? -5.092 0.952 -2.674 1.00 95.62 103 ALA A O 1
ATOM 769 N N . LYS A 1 104 ? -4.953 -0.632 -4.248 1.00 96.75 104 LYS A N 1
ATOM 770 C CA . LYS A 1 104 ? -6.332 -1.108 -4.039 1.00 96.75 104 LYS A CA 1
ATOM 771 C C . LYS A 1 104 ? -6.538 -1.655 -2.625 1.00 96.75 104 LYS A C 1
ATOM 773 O O . LYS A 1 104 ? -7.481 -1.257 -1.952 1.00 96.75 104 LYS A O 1
ATOM 778 N N . ILE A 1 105 ? -5.627 -2.510 -2.163 1.00 96.06 105 ILE A N 1
ATOM 779 C CA . ILE A 1 105 ? -5.674 -3.093 -0.814 1.00 96.06 105 ILE A CA 1
ATOM 780 C C . ILE A 1 105 ? -5.590 -2.004 0.263 1.00 96.06 105 ILE A C 1
ATOM 782 O O . ILE A 1 105 ? -6.283 -2.075 1.275 1.00 96.06 105 ILE A O 1
ATOM 786 N N . GLU A 1 106 ? -4.757 -0.988 0.053 1.00 96.69 106 GLU A N 1
ATOM 787 C CA . GLU A 1 106 ? -4.633 0.159 0.950 1.00 96.69 106 GLU A CA 1
ATOM 788 C C . GLU A 1 106 ? -5.933 0.960 1.033 1.00 96.69 106 GLU A C 1
ATOM 790 O O . GLU A 1 106 ? -6.408 1.237 2.135 1.00 96.69 106 GLU A O 1
ATOM 795 N N . LEU A 1 107 ? -6.551 1.280 -0.105 1.00 96.44 107 LEU A N 1
ATOM 796 C CA . LEU A 1 107 ? -7.833 1.987 -0.140 1.00 96.44 107 LEU A CA 1
ATOM 797 C C . LEU A 1 107 ? -8.949 1.189 0.550 1.00 96.44 107 LEU A C 1
ATOM 799 O O . LEU A 1 107 ? -9.719 1.759 1.329 1.00 96.44 107 LEU A O 1
ATOM 803 N N . ASP A 1 108 ? -8.999 -0.126 0.340 1.00 96.25 108 ASP A N 1
ATOM 804 C CA . ASP A 1 108 ? -9.958 -1.001 1.016 1.00 96.25 108 ASP A CA 1
ATOM 805 C C . ASP A 1 108 ? -9.722 -1.021 2.536 1.00 96.25 108 ASP A C 1
ATOM 807 O O . ASP A 1 108 ? -10.667 -0.891 3.321 1.00 96.25 108 ASP A O 1
ATOM 811 N N . ALA A 1 109 ? -8.463 -1.112 2.974 1.00 95.38 109 ALA A N 1
ATOM 812 C CA . ALA A 1 109 ? -8.095 -1.085 4.389 1.00 95.38 109 ALA A CA 1
ATOM 813 C C . ALA A 1 109 ? -8.414 0.266 5.055 1.00 95.38 109 ALA A C 1
ATOM 815 O O . ALA A 1 109 ? -8.869 0.292 6.204 1.00 95.38 109 ALA A O 1
ATOM 816 N N . LEU A 1 110 ? -8.221 1.382 4.341 1.00 95.25 110 LEU A N 1
ATOM 817 C CA . LEU A 1 110 ? -8.641 2.727 4.755 1.00 95.25 110 LEU A CA 1
ATOM 818 C C . LEU A 1 110 ? -10.150 2.781 4.979 1.00 95.25 110 LEU A C 1
ATOM 820 O O . LEU A 1 110 ? -10.601 3.205 6.044 1.00 95.25 110 LEU A O 1
ATOM 824 N N . GLY A 1 111 ? -10.925 2.311 4.000 1.00 95.50 111 GLY A N 1
ATOM 825 C CA . GLY A 1 111 ? -12.382 2.280 4.081 1.00 95.50 111 GLY A CA 1
ATOM 826 C C . GLY A 1 111 ? -12.880 1.445 5.260 1.00 95.50 111 GLY A C 1
ATOM 827 O O . GLY A 1 111 ? -13.722 1.903 6.032 1.00 95.50 111 GLY A O 1
ATOM 828 N N . GLN A 1 112 ? -12.328 0.244 5.451 1.00 93.88 112 GLN A N 1
ATOM 829 C CA . GLN A 1 112 ? -12.672 -0.618 6.586 1.00 93.88 112 GLN A CA 1
ATOM 830 C C . GLN A 1 112 ? -12.298 0.016 7.930 1.00 93.88 112 GLN A C 1
ATOM 832 O O . GLN A 1 112 ? -13.099 -0.011 8.862 1.00 93.88 112 GLN A O 1
ATOM 837 N N . SER A 1 113 ? -11.112 0.620 8.028 1.00 93.12 113 SER A N 1
ATOM 838 C CA . SER A 1 113 ? -10.654 1.261 9.265 1.00 93.12 113 SER A CA 1
ATOM 839 C C . SER A 1 113 ? -11.503 2.477 9.629 1.00 93.12 113 SER A C 1
ATOM 841 O O . SER A 1 113 ? -11.806 2.671 10.803 1.00 93.12 113 SER A O 1
ATOM 843 N N . ASN A 1 114 ? -11.930 3.272 8.644 1.00 94.19 114 ASN A N 1
ATOM 844 C CA . ASN A 1 114 ? -12.821 4.407 8.881 1.00 94.19 114 ASN A CA 1
ATOM 845 C C . ASN A 1 114 ? -14.195 3.955 9.376 1.00 94.19 114 ASN A C 1
ATOM 847 O O . ASN A 1 114 ? -14.663 4.490 10.371 1.00 94.19 114 ASN A O 1
ATOM 851 N N . ARG A 1 115 ? -14.777 2.900 8.790 1.00 94.12 115 ARG A N 1
ATOM 852 C CA . ARG A 1 115 ? -16.041 2.330 9.293 1.00 94.12 115 ARG A CA 1
ATOM 853 C C . ARG A 1 115 ? -15.943 1.898 10.754 1.00 94.12 115 ARG A C 1
ATOM 855 O O . ARG A 1 115 ? -16.857 2.157 11.525 1.00 94.12 115 ARG A O 1
ATOM 862 N N . VAL A 1 116 ? -14.835 1.265 11.145 1.00 93.06 116 VAL A N 1
ATOM 863 C CA . VAL A 1 116 ? -14.618 0.873 12.547 1.00 93.06 116 VAL A CA 1
ATOM 864 C C . VAL A 1 116 ? -14.510 2.098 13.457 1.00 93.06 116 VAL A C 1
ATOM 866 O O . VAL A 1 116 ? -15.073 2.089 14.546 1.00 93.06 116 VAL A O 1
ATOM 869 N N . VAL A 1 117 ? -13.808 3.148 13.026 1.00 92.25 117 VAL A N 1
ATOM 870 C CA . VAL A 1 117 ? -13.717 4.403 13.787 1.00 92.25 117 VAL A CA 1
ATOM 871 C C . VAL A 1 117 ? -15.096 5.043 13.950 1.00 92.25 117 VAL A C 1
ATOM 873 O O . VAL A 1 117 ? -15.448 5.410 15.064 1.00 92.25 117 VAL A O 1
ATOM 876 N N . ASP A 1 118 ? -15.894 5.113 12.885 1.00 93.44 118 ASP A N 1
ATOM 877 C CA . ASP A 1 118 ? -17.245 5.685 12.926 1.00 93.44 118 ASP A CA 1
ATOM 878 C C . ASP A 1 118 ? -18.172 4.893 13.865 1.00 93.44 118 ASP A C 1
ATOM 880 O O . ASP A 1 118 ? -18.970 5.472 14.603 1.00 93.44 118 ASP A O 1
ATOM 884 N N . GLU A 1 119 ? -18.053 3.561 13.877 1.00 92.19 119 GLU A N 1
ATOM 885 C CA . GLU A 1 119 ? -18.774 2.703 14.821 1.00 92.19 119 GLU A CA 1
ATOM 886 C C . GLU A 1 119 ? -18.390 3.006 16.277 1.00 92.19 119 GLU A C 1
ATOM 888 O O . GLU A 1 119 ? -19.281 3.134 17.116 1.00 92.19 119 GLU A O 1
ATOM 893 N N . VAL A 1 120 ? -17.093 3.139 16.572 1.00 91.56 120 VAL A N 1
ATOM 894 C CA . VAL A 1 120 ? -16.596 3.440 17.926 1.00 91.56 120 VAL A CA 1
ATOM 895 C C . VAL A 1 120 ? -17.023 4.836 18.369 1.00 91.56 120 VAL A C 1
ATOM 897 O O . VAL A 1 120 ? -17.555 4.983 19.463 1.00 91.56 120 VAL A O 1
ATOM 900 N N . ASN A 1 121 ? -16.890 5.836 17.502 1.00 92.12 121 ASN A N 1
ATOM 901 C CA . ASN A 1 121 ? -17.351 7.203 17.745 1.00 92.12 121 ASN A CA 1
ATOM 902 C C . ASN A 1 121 ? -18.847 7.239 18.107 1.00 92.12 121 ASN A C 1
ATOM 904 O O . ASN A 1 121 ? -19.243 7.800 19.129 1.00 92.12 121 ASN A O 1
ATOM 908 N N . ARG A 1 122 ? -19.682 6.511 17.353 1.00 91.25 122 ARG A N 1
ATOM 909 C CA . ARG A 1 122 ? -21.113 6.384 17.658 1.00 91.25 122 ARG A CA 1
ATOM 910 C C . ARG A 1 122 ? -21.381 5.722 19.014 1.00 91.25 122 ARG A C 1
ATOM 912 O O . ARG A 1 122 ? -22.333 6.112 19.683 1.00 91.25 122 ARG A O 1
ATOM 919 N N . LEU A 1 123 ? -20.586 4.726 19.412 1.00 90.12 123 LEU A N 1
ATOM 920 C CA . LEU A 1 123 ? -20.709 4.077 20.726 1.00 90.12 123 LEU A CA 1
ATOM 921 C C . LEU A 1 123 ? -20.279 4.997 21.875 1.00 90.12 123 LEU A C 1
ATOM 923 O O . LEU A 1 123 ? -20.836 4.904 22.965 1.00 90.12 123 LEU A O 1
ATOM 927 N N . LEU A 1 124 ? -19.321 5.889 21.624 1.00 88.12 124 LEU A N 1
ATOM 928 C CA . LEU A 1 124 ? -18.840 6.883 22.583 1.00 88.12 124 LEU A CA 1
ATOM 929 C C . LEU A 1 124 ? -19.741 8.125 22.675 1.00 88.12 124 LEU A C 1
ATOM 931 O O . LEU A 1 124 ? -19.587 8.918 23.600 1.00 88.12 124 LEU A O 1
ATOM 935 N N . GLY A 1 125 ? -20.691 8.291 21.750 1.00 81.25 125 GLY A N 1
ATOM 936 C CA . GLY A 1 125 ? -21.549 9.475 21.685 1.00 81.25 125 GLY A CA 1
ATOM 937 C C . GLY A 1 125 ? -20.819 10.739 21.214 1.00 81.25 125 GLY A C 1
ATOM 938 O O . GLY A 1 125 ? -21.259 11.840 21.545 1.00 81.25 125 GLY A O 1
ATOM 939 N N . SER A 1 126 ? -19.718 10.580 20.471 1.00 59.12 126 SER A N 1
ATOM 940 C CA . SER A 1 126 ? -18.835 11.649 19.976 1.00 59.12 126 SER A CA 1
ATOM 941 C C . SER A 1 126 ? -18.704 11.630 18.461 1.00 59.12 126 SER A C 1
ATOM 943 O O . SER A 1 126 ? -18.451 10.521 17.939 1.00 59.12 126 SER A O 1
#